Protein AF-A0A263DYR5-F1 (afdb_monomer)

Foldseek 3Di:
DLVVLLVQLVLLLVLLVQQLCCVVVVHRDPPVVSVCCVVPPQVVDVVCVVVSNVVSVVSNVVSVVSNVVSVVDDD

Mean predicted aligned error: 6.19 Å

Secondary structure (DSSP, 8-state):
-HHHHHHHHHHHHHHHHHHHHHHHHS---S-GGGTHIIIIIGGG-GGGTT-HHHHHHHHHHHHHHHHHHHTTS--

Structure (mmCIF, N/CA/C/O backbone):
data_AF-A0A263DYR5-F1
#
_entry.id   AF-A0A263DYR5-F1
#
loop_
_atom_site.group_PDB
_atom_site.id
_atom_site.type_symbol
_atom_site.label_atom_id
_atom_site.label_alt_id
_atom_site.label_comp_id
_atom_site.label_asym_id
_atom_site.label_entity_id
_atom_site.label_seq_id
_atom_site.pdbx_PDB_ins_code
_atom_site.Cartn_x
_atom_site.Cartn_y
_atom_site.Cartn_z
_atom_site.occupancy
_atom_site.B_iso_or_equiv
_atom_site.auth_seq_id
_atom_site.auth_comp_id
_atom_site.auth_asym_id
_atom_site.auth_atom_id
_atom_site.pdbx_PDB_model_num
ATOM 1 N N . MET A 1 1 ? -18.898 -4.532 11.893 1.00 77.25 1 MET A N 1
ATOM 2 C CA . MET A 1 1 ? -18.199 -4.246 10.609 1.00 77.25 1 MET A CA 1
ATOM 3 C C . MET A 1 1 ? -16.868 -3.523 10.789 1.00 77.25 1 MET A C 1
ATOM 5 O O . MET A 1 1 ? -15.929 -3.789 10.040 1.00 77.25 1 MET A O 1
ATOM 9 N N . ARG A 1 2 ? -16.755 -2.655 11.797 1.00 85.56 2 ARG A N 1
ATOM 10 C CA . ARG A 1 2 ? -15.537 -1.902 12.121 1.00 85.56 2 ARG A CA 1
ATOM 11 C C . ARG A 1 2 ? -14.257 -2.746 12.188 1.00 85.56 2 ARG A C 1
ATOM 13 O O . ARG A 1 2 ? -13.279 -2.400 11.535 1.00 85.56 2 ARG A O 1
ATOM 20 N N . SER A 1 3 ? -14.271 -3.866 12.914 1.00 86.12 3 SER A N 1
ATOM 21 C CA . SER A 1 3 ? -13.073 -4.699 13.118 1.00 86.12 3 SER A CA 1
ATOM 22 C C . SER A 1 3 ? -12.529 -5.304 11.822 1.00 86.12 3 SER A C 1
ATOM 24 O O . SER A 1 3 ? -11.318 -5.411 11.655 1.00 86.12 3 SER A O 1
ATOM 26 N N . VAL A 1 4 ? -13.414 -5.646 10.878 1.00 88.38 4 VAL A N 1
ATOM 27 C CA . VAL A 1 4 ? -13.021 -6.186 9.568 1.00 88.38 4 VAL A CA 1
ATOM 28 C C . VAL A 1 4 ? -12.338 -5.106 8.735 1.00 88.38 4 VAL A C 1
ATOM 30 O O . VAL A 1 4 ? -11.248 -5.334 8.225 1.00 88.38 4 VAL A O 1
ATOM 33 N N . LEU A 1 5 ? -12.930 -3.910 8.648 1.00 87.88 5 LEU A N 1
ATOM 34 C CA . LEU A 1 5 ? -12.333 -2.783 7.919 1.00 87.88 5 LEU A CA 1
ATOM 35 C C . LEU A 1 5 ? -10.982 -2.378 8.513 1.00 87.88 5 LEU A C 1
ATOM 37 O O . LEU A 1 5 ? -10.040 -2.088 7.782 1.00 87.88 5 LEU A O 1
ATOM 41 N N . GLN A 1 6 ? -10.867 -2.406 9.838 1.00 89.50 6 GLN A N 1
ATOM 42 C CA . GLN A 1 6 ? -9.627 -2.079 10.527 1.00 89.50 6 GLN A CA 1
ATOM 43 C C . GLN A 1 6 ? -8.532 -3.115 10.234 1.00 89.50 6 GLN A C 1
ATOM 45 O O . GLN A 1 6 ? -7.408 -2.733 9.913 1.00 89.50 6 GLN A O 1
ATOM 50 N N . PHE A 1 7 ? -8.869 -4.409 10.265 1.00 91.12 7 PHE A N 1
ATOM 51 C CA . PHE A 1 7 ? -7.949 -5.483 9.892 1.00 91.12 7 PHE A CA 1
ATOM 52 C C . PHE A 1 7 ? -7.512 -5.377 8.425 1.00 91.12 7 PHE A C 1
ATOM 54 O O . PHE A 1 7 ? -6.317 -5.381 8.143 1.00 91.12 7 PHE A O 1
ATOM 61 N N . VAL A 1 8 ? -8.461 -5.201 7.499 1.00 90.50 8 VAL A N 1
ATOM 62 C CA . VAL A 1 8 ? -8.177 -5.038 6.064 1.00 90.50 8 VAL A CA 1
ATOM 63 C C . VAL A 1 8 ? -7.274 -3.831 5.817 1.00 90.50 8 VAL A C 1
ATOM 65 O O . VAL A 1 8 ? -6.294 -3.948 5.087 1.00 90.50 8 VAL A O 1
ATOM 68 N N . GLY A 1 9 ? -7.552 -2.693 6.456 1.00 90.31 9 GLY A N 1
ATOM 69 C CA . GLY A 1 9 ? -6.719 -1.500 6.338 1.00 90.31 9 GLY A CA 1
ATOM 70 C C . GLY A 1 9 ? -5.279 -1.752 6.789 1.00 90.31 9 GLY A C 1
ATOM 71 O O . GLY A 1 9 ? -4.345 -1.444 6.054 1.00 90.31 9 GLY A O 1
ATOM 72 N N . VAL A 1 10 ? -5.084 -2.390 7.947 1.00 91.50 10 VAL A N 1
ATOM 73 C CA . VAL A 1 10 ? -3.743 -2.741 8.450 1.00 91.50 10 VAL A CA 1
ATOM 74 C C . VAL A 1 10 ? -3.021 -3.710 7.512 1.00 91.50 10 VAL A C 1
ATOM 76 O O . VAL A 1 10 ? -1.841 -3.511 7.226 1.00 91.50 10 VAL A O 1
ATOM 79 N N . VAL A 1 11 ? -3.718 -4.723 6.991 1.00 90.00 11 VAL A N 1
ATOM 80 C CA . VAL A 1 11 ? -3.145 -5.670 6.023 1.00 90.00 11 VAL A CA 1
ATOM 81 C C . VAL A 1 11 ? -2.706 -4.949 4.750 1.00 90.00 11 VAL A C 1
ATOM 83 O O . VAL A 1 11 ? -1.595 -5.179 4.283 1.00 90.00 11 VAL A O 1
ATOM 86 N N . LEU A 1 12 ? -3.522 -4.037 4.216 1.00 88.50 12 LEU A N 1
ATOM 87 C CA . LEU A 1 12 ? -3.175 -3.246 3.032 1.00 88.50 12 LEU A CA 1
ATOM 88 C C . LEU A 1 12 ? -1.950 -2.352 3.269 1.00 88.50 12 LEU A C 1
ATOM 90 O O . LEU A 1 12 ? -1.072 -2.292 2.409 1.00 88.50 12 LEU A O 1
ATOM 94 N N . VAL A 1 13 ? -1.847 -1.717 4.444 1.00 91.06 13 VAL A N 1
ATOM 95 C CA . VAL A 1 13 ? -0.644 -0.958 4.829 1.00 91.06 13 VAL A CA 1
ATOM 96 C C . VAL A 1 13 ? 0.579 -1.865 4.833 1.00 91.06 13 VAL A C 1
ATOM 98 O O . VAL A 1 13 ? 1.592 -1.520 4.230 1.00 91.06 13 VAL A O 1
ATOM 101 N N . ALA A 1 14 ? 0.484 -3.030 5.477 1.00 89.25 14 ALA A N 1
ATOM 102 C CA . ALA A 1 14 ? 1.591 -3.972 5.565 1.00 89.25 14 ALA A CA 1
ATOM 103 C C . ALA A 1 14 ? 2.020 -4.472 4.177 1.00 89.25 14 ALA A C 1
ATOM 105 O O . ALA A 1 14 ? 3.209 -4.477 3.880 1.00 89.25 14 ALA A O 1
ATOM 106 N N . VAL A 1 15 ? 1.069 -4.820 3.305 1.00 87.88 15 VAL A N 1
ATOM 107 C CA . VAL A 1 15 ? 1.322 -5.242 1.918 1.00 87.88 15 VAL A CA 1
ATOM 108 C C . VAL A 1 15 ? 2.027 -4.147 1.115 1.00 87.88 15 VAL A C 1
ATOM 110 O O . VAL A 1 15 ? 3.102 -4.390 0.567 1.00 87.88 15 VAL A O 1
ATOM 113 N N . GLY A 1 16 ? 1.471 -2.933 1.082 1.00 87.44 16 GLY A N 1
ATOM 114 C CA . GLY A 1 16 ? 2.045 -1.826 0.314 1.00 87.44 16 GLY A CA 1
ATOM 115 C C . GLY A 1 16 ? 3.405 -1.367 0.850 1.00 87.44 16 GLY A C 1
ATOM 116 O O . GLY A 1 16 ? 4.340 -1.142 0.081 1.00 87.44 16 GLY A O 1
ATOM 117 N N . ALA A 1 17 ? 3.574 -1.294 2.173 1.00 87.62 17 ALA A N 1
ATOM 118 C CA . ALA A 1 17 ? 4.870 -0.985 2.777 1.00 87.62 17 ALA A CA 1
ATOM 119 C C . ALA A 1 17 ? 5.908 -2.060 2.429 1.00 87.62 17 ALA A C 1
ATOM 121 O O . ALA A 1 17 ? 7.045 -1.744 2.085 1.00 87.62 17 ALA A O 1
ATOM 122 N N . SER A 1 18 ? 5.502 -3.327 2.448 1.00 85.94 18 SER A N 1
ATOM 123 C CA . SER A 1 18 ? 6.390 -4.442 2.151 1.00 85.94 18 SER A CA 1
ATOM 124 C C . SER A 1 18 ? 6.863 -4.448 0.693 1.00 85.94 18 SER A C 1
ATOM 126 O O . SER A 1 18 ? 8.059 -4.599 0.458 1.00 85.94 18 SER A O 1
ATOM 128 N N . GLY A 1 19 ? 5.972 -4.215 -0.278 1.00 82.81 19 GLY A N 1
ATOM 129 C CA . GLY A 1 19 ? 6.362 -4.105 -1.691 1.00 82.81 19 GLY A CA 1
ATOM 130 C C . GLY A 1 19 ? 7.162 -2.832 -2.009 1.00 82.81 19 GLY A C 1
ATOM 131 O O . GLY A 1 19 ? 8.006 -2.832 -2.903 1.00 82.81 19 GLY A O 1
ATOM 132 N N . THR A 1 20 ? 6.968 -1.760 -1.231 1.00 86.50 20 THR A N 1
ATOM 133 C CA . THR A 1 20 ? 7.810 -0.551 -1.292 1.00 86.50 20 THR A CA 1
ATOM 134 C C . THR A 1 20 ? 9.236 -0.859 -0.833 1.00 86.50 20 THR A C 1
ATOM 136 O O . THR A 1 20 ? 10.198 -0.511 -1.517 1.00 86.50 20 THR A O 1
ATOM 139 N N . ILE A 1 21 ? 9.377 -1.551 0.302 1.00 84.38 21 ILE A N 1
ATOM 140 C CA . ILE A 1 21 ? 10.673 -1.970 0.852 1.00 84.38 21 ILE A CA 1
ATOM 141 C C . ILE A 1 21 ? 11.398 -2.908 -0.119 1.00 84.38 21 ILE A C 1
ATOM 143 O O . ILE A 1 21 ? 12.586 -2.718 -0.353 1.00 84.38 21 ILE A O 1
ATOM 147 N N . ASP A 1 22 ? 10.694 -3.868 -0.723 1.00 83.19 22 ASP A N 1
ATOM 148 C CA . ASP A 1 22 ? 11.245 -4.761 -1.753 1.00 83.19 22 ASP A CA 1
ATOM 149 C C . ASP A 1 22 ? 11.863 -3.987 -2.911 1.00 83.19 22 ASP A C 1
ATOM 151 O O . ASP A 1 22 ? 12.991 -4.260 -3.317 1.00 83.19 22 ASP A O 1
ATOM 155 N N . ARG A 1 23 ? 11.155 -2.967 -3.408 1.00 81.81 23 ARG A N 1
ATOM 156 C CA . ARG A 1 23 ? 11.636 -2.188 -4.547 1.00 81.81 23 ARG A CA 1
ATOM 157 C C . ARG A 1 23 ? 12.809 -1.281 -4.188 1.00 81.81 23 ARG A C 1
ATOM 159 O O . ARG A 1 23 ? 13.682 -1.085 -5.026 1.00 81.81 23 ARG A O 1
ATOM 166 N N . LEU A 1 24 ? 12.840 -0.758 -2.962 1.00 82.75 24 LEU A N 1
ATOM 167 C CA . LEU A 1 24 ? 13.929 0.090 -2.472 1.00 82.75 24 LEU A CA 1
ATOM 168 C C . LEU A 1 24 ? 15.188 -0.705 -2.113 1.00 82.75 24 LEU A C 1
ATOM 170 O O . LEU A 1 24 ? 16.294 -0.244 -2.379 1.00 82.75 24 LEU A O 1
ATOM 174 N N . LEU A 1 25 ? 15.034 -1.880 -1.503 1.00 79.75 25 LEU A N 1
ATOM 175 C CA . LEU A 1 25 ? 16.160 -2.715 -1.084 1.00 79.75 25 LEU A CA 1
ATOM 176 C C . LEU A 1 25 ? 16.601 -3.689 -2.184 1.00 79.75 25 LEU A C 1
ATOM 178 O O . LEU A 1 25 ? 17.719 -4.189 -2.137 1.00 79.75 25 LEU A O 1
ATOM 182 N N . GLY A 1 26 ? 15.758 -3.970 -3.180 1.00 71.50 26 GLY A N 1
ATOM 183 C CA . GLY A 1 26 ? 16.014 -4.947 -4.246 1.00 71.50 26 GLY A CA 1
ATOM 184 C C . GLY A 1 26 ? 15.883 -6.409 -3.801 1.00 71.50 26 GLY A C 1
ATOM 185 O O . GLY A 1 26 ? 16.148 -7.313 -4.589 1.00 71.50 26 GLY A O 1
ATOM 186 N N . HIS A 1 27 ? 15.518 -6.647 -2.539 1.00 67.44 27 HIS A N 1
ATOM 187 C CA . HIS A 1 27 ? 15.293 -7.966 -1.955 1.00 67.44 27 HIS A CA 1
ATOM 188 C C . HIS A 1 27 ? 14.400 -7.843 -0.710 1.00 67.44 27 HIS A C 1
ATOM 190 O O . HIS A 1 27 ? 14.687 -7.065 0.199 1.00 67.44 27 HIS A O 1
ATOM 196 N N . GLN A 1 28 ? 13.326 -8.635 -0.644 1.00 63.19 28 GLN A N 1
ATOM 197 C CA . GLN A 1 28 ? 12.407 -8.723 0.498 1.00 63.19 28 GLN A CA 1
ATOM 198 C C . GLN A 1 28 ? 12.563 -10.079 1.211 1.00 63.19 28 GLN A C 1
ATOM 200 O O . GLN A 1 28 ? 11.922 -11.059 0.824 1.00 63.19 28 GLN A O 1
ATOM 205 N N . PRO A 1 29 ? 13.399 -10.169 2.265 1.00 53.16 29 PRO A N 1
ATOM 206 C CA . PRO A 1 29 ? 13.788 -11.456 2.841 1.00 53.16 29 PRO A CA 1
ATOM 207 C C . PRO A 1 29 ? 12.782 -12.032 3.851 1.00 53.16 29 PRO A C 1
ATOM 209 O O . PRO A 1 29 ? 12.785 -13.235 4.081 1.00 53.16 29 PRO A O 1
ATOM 212 N N . ILE A 1 30 ? 11.917 -11.210 4.461 1.00 57.94 30 ILE A N 1
ATOM 213 C CA . ILE A 1 30 ? 11.135 -11.622 5.649 1.00 57.94 30 ILE A CA 1
ATOM 214 C C . ILE A 1 30 ? 9.623 -11.689 5.378 1.00 57.94 30 ILE A C 1
ATOM 216 O O . ILE A 1 30 ? 8.921 -12.521 5.942 1.00 57.94 30 ILE A O 1
ATOM 220 N N . LEU A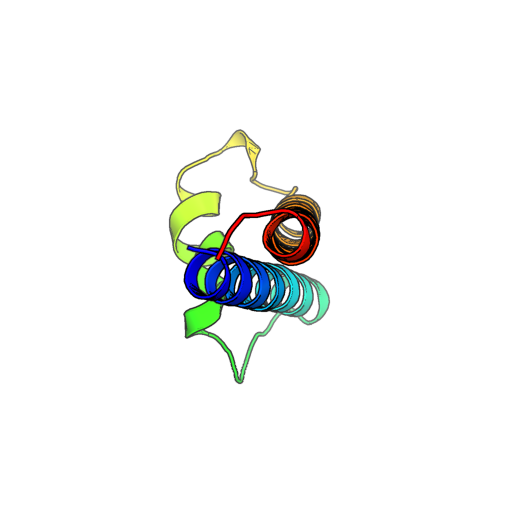 1 31 ? 9.102 -10.848 4.481 1.00 61.16 31 LEU A N 1
ATOM 221 C CA . LEU A 1 31 ? 7.660 -10.676 4.262 1.00 61.16 31 LEU A CA 1
ATOM 222 C C . LEU A 1 31 ? 7.223 -11.072 2.847 1.00 61.16 31 LEU A C 1
ATOM 224 O O . LEU A 1 31 ? 6.300 -10.478 2.305 1.00 61.16 31 LEU A O 1
ATOM 228 N N . GLY A 1 32 ? 7.875 -12.051 2.216 1.00 61.69 32 GLY A N 1
ATOM 229 C CA . GLY A 1 32 ? 7.618 -12.410 0.812 1.00 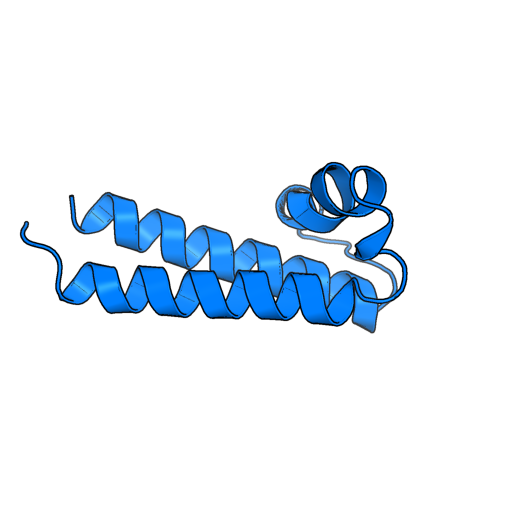61.69 32 GLY A CA 1
ATOM 230 C C . GLY A 1 32 ? 6.147 -12.720 0.482 1.00 61.69 32 GLY A C 1
ATOM 231 O O . GLY A 1 32 ? 5.706 -12.443 -0.631 1.00 61.69 32 GLY A O 1
ATOM 232 N N . PHE A 1 33 ? 5.361 -13.210 1.453 1.00 68.00 33 PHE A N 1
ATOM 233 C CA . PHE A 1 33 ? 3.917 -13.433 1.290 1.00 68.00 33 PHE A CA 1
ATOM 234 C C . PHE A 1 33 ? 3.099 -12.136 1.201 1.00 68.00 33 PHE A C 1
ATOM 236 O O . PHE A 1 33 ? 2.016 -12.159 0.636 1.00 68.00 33 PHE A O 1
ATOM 243 N N . LEU A 1 34 ? 3.600 -11.016 1.734 1.00 64.25 34 LEU A N 1
ATOM 244 C CA . LEU A 1 34 ? 2.984 -9.692 1.613 1.00 64.25 34 LEU A CA 1
ATOM 245 C C . LEU A 1 34 ? 3.340 -9.011 0.290 1.00 64.25 34 LEU A C 1
ATOM 247 O O . LEU A 1 34 ? 2.730 -8.003 -0.042 1.00 64.25 34 LEU A O 1
ATOM 251 N N . ASN A 1 35 ? 4.258 -9.571 -0.508 1.00 70.25 35 ASN A N 1
ATOM 252 C CA . ASN A 1 35 ? 4.581 -9.051 -1.839 1.00 70.25 35 ASN A CA 1
ATOM 253 C C . ASN A 1 35 ? 3.533 -9.424 -2.907 1.00 70.25 35 ASN A C 1
ATOM 255 O O . ASN A 1 35 ? 3.851 -9.592 -4.084 1.00 70.25 35 ASN A O 1
ATOM 259 N N . VAL A 1 36 ? 2.276 -9.617 -2.497 1.00 71.00 36 VAL A N 1
ATOM 260 C CA . VAL A 1 36 ? 1.185 -10.071 -3.370 1.00 71.00 36 VAL A CA 1
ATOM 261 C C . VAL A 1 36 ? 0.961 -9.089 -4.515 1.00 71.00 36 VAL A C 1
ATOM 263 O O . VAL A 1 36 ? 0.705 -9.513 -5.636 1.00 71.00 36 VAL A O 1
ATOM 266 N N . VAL A 1 37 ? 1.116 -7.786 -4.265 1.00 69.56 37 VAL A N 1
ATOM 267 C CA . VAL A 1 37 ? 0.968 -6.744 -5.290 1.00 69.56 37 VAL A CA 1
ATOM 268 C C . VAL A 1 37 ? 2.016 -6.922 -6.391 1.00 69.56 37 VAL A C 1
ATOM 270 O O . VAL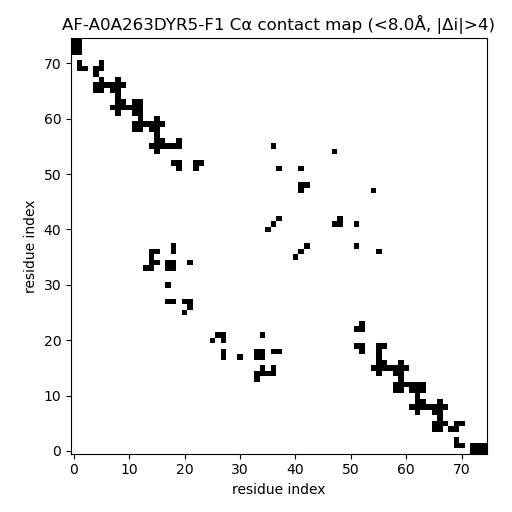 A 1 37 ? 1.646 -7.063 -7.554 1.00 69.56 37 VAL A O 1
ATOM 273 N N . ASN A 1 38 ? 3.300 -7.039 -6.043 1.00 69.44 38 ASN A N 1
ATOM 274 C CA . ASN A 1 38 ? 4.365 -7.228 -7.038 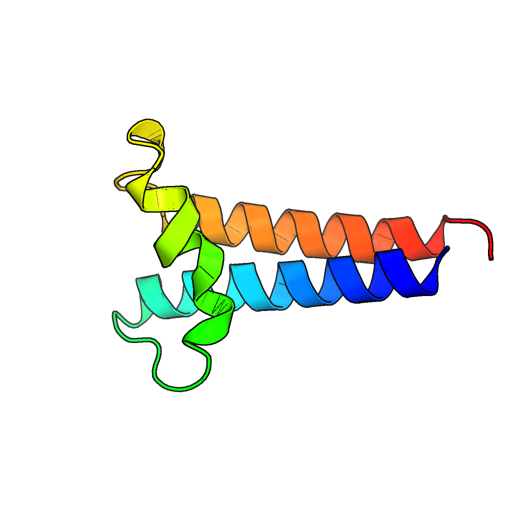1.00 69.44 38 ASN A CA 1
ATOM 275 C C . ASN A 1 38 ? 4.330 -8.614 -7.699 1.00 69.44 38 ASN A C 1
ATOM 277 O O . ASN A 1 38 ? 4.836 -8.766 -8.805 1.00 69.44 38 ASN A O 1
ATOM 281 N N . ARG A 1 39 ? 3.742 -9.628 -7.050 1.00 74.19 39 ARG A N 1
ATOM 282 C CA . ARG A 1 39 ? 3.643 -10.992 -7.602 1.00 74.19 39 ARG A CA 1
ATOM 283 C C . ARG A 1 39 ? 2.422 -11.233 -8.480 1.00 74.19 39 ARG A C 1
ATOM 285 O O . ARG A 1 39 ? 2.527 -11.994 -9.433 1.00 74.19 39 ARG A O 1
ATOM 292 N N . LEU A 1 40 ? 1.272 -10.665 -8.129 1.00 73.75 40 LEU A N 1
ATOM 293 C CA . LEU A 1 40 ? -0.006 -10.976 -8.779 1.00 73.75 40 LEU A CA 1
ATOM 294 C C . LEU A 1 40 ? -0.573 -9.802 -9.570 1.00 73.75 40 LEU A C 1
ATOM 296 O O . LEU A 1 40 ? -1.208 -10.023 -10.594 1.00 73.75 40 LEU A O 1
ATOM 300 N N . VAL A 1 41 ? -0.376 -8.569 -9.097 1.00 72.19 41 VAL A N 1
ATOM 301 C CA . VAL A 1 41 ? -1.018 -7.386 -9.690 1.00 72.19 41 VAL A CA 1
ATOM 302 C C . VAL A 1 41 ? -0.121 -6.762 -10.749 1.00 72.19 41 VAL A C 1
ATOM 304 O O . VAL A 1 41 ? -0.558 -6.562 -11.874 1.00 72.19 41 VAL A O 1
ATOM 307 N N . ILE A 1 42 ? 1.142 -6.490 -10.420 1.00 75.38 42 ILE A N 1
ATOM 308 C CA . ILE A 1 42 ? 2.053 -5.786 -11.333 1.00 75.38 42 ILE A CA 1
ATOM 309 C C . ILE A 1 42 ? 2.337 -6.570 -12.623 1.00 75.38 42 ILE A C 1
ATOM 311 O O . ILE A 1 42 ? 2.209 -5.971 -13.687 1.00 75.38 42 ILE A O 1
ATOM 315 N N . PRO A 1 43 ? 2.632 -7.885 -12.593 1.00 76.06 43 PRO A N 1
ATOM 316 C CA . PRO A 1 43 ? 2.887 -8.640 -13.822 1.00 76.06 43 PRO A CA 1
ATOM 317 C C . PRO A 1 43 ? 1.649 -8.778 -14.717 1.00 76.06 43 PRO A C 1
ATOM 319 O O . PRO A 1 43 ? 1.772 -9.110 -15.889 1.00 76.06 43 PRO A O 1
ATOM 322 N N . GLY A 1 44 ? 0.451 -8.575 -14.158 1.00 76.25 44 GLY A N 1
ATOM 323 C CA . GLY A 1 44 ? -0.813 -8.640 -14.888 1.00 76.25 44 GLY A CA 1
ATOM 324 C C . GLY A 1 44 ? -1.266 -7.299 -15.465 1.00 76.25 44 GLY A C 1
ATOM 325 O O . GLY A 1 44 ? -2.293 -7.258 -16.140 1.00 76.25 44 GLY A O 1
ATOM 326 N N . VAL A 1 45 ? -0.551 -6.203 -15.187 1.00 77.25 45 VAL A N 1
ATOM 327 C CA . VAL A 1 45 ? -0.938 -4.867 -15.640 1.00 77.25 45 VAL A CA 1
ATOM 328 C C . VAL A 1 45 ? 0.281 -4.120 -16.171 1.00 77.25 45 VAL A C 1
ATOM 330 O O . VAL A 1 45 ? 1.007 -3.464 -15.423 1.00 77.25 45 VAL A O 1
ATOM 333 N N . ASP A 1 46 ? 0.444 -4.148 -17.493 1.00 74.38 46 ASP A N 1
ATOM 334 C CA . ASP A 1 46 ? 1.556 -3.503 -18.207 1.00 74.38 46 ASP A CA 1
ATOM 335 C C . ASP A 1 46 ? 1.709 -2.010 -17.870 1.00 74.38 46 ASP A C 1
ATOM 337 O O . ASP A 1 46 ? 2.816 -1.481 -17.849 1.00 74.38 46 ASP A O 1
ATOM 341 N N . ALA A 1 47 ? 0.616 -1.317 -17.535 1.00 73.19 47 ALA A N 1
ATOM 342 C CA . ALA A 1 47 ? 0.652 0.093 -17.141 1.00 73.19 47 ALA A CA 1
ATOM 343 C C . ALA A 1 47 ? 1.393 0.357 -15.812 1.00 73.19 47 ALA A C 1
ATOM 345 O O . ALA A 1 47 ? 1.787 1.493 -15.553 1.00 73.19 47 ALA A O 1
ATOM 346 N N . LEU A 1 48 ? 1.571 -0.659 -14.959 1.00 72.75 48 LEU A N 1
ATOM 347 C CA . LEU A 1 48 ? 2.299 -0.538 -13.693 1.00 72.75 48 LEU A CA 1
ATOM 348 C C . LEU A 1 48 ? 3.787 -0.903 -13.812 1.00 72.75 48 LEU A C 1
ATOM 350 O O . LEU A 1 48 ? 4.536 -0.670 -12.859 1.00 72.75 48 LEU A O 1
ATOM 354 N N . HIS A 1 49 ? 4.241 -1.415 -14.962 1.00 74.19 49 HIS A N 1
ATOM 355 C CA . HIS A 1 49 ? 5.661 -1.676 -15.200 1.00 74.19 49 HIS A CA 1
ATOM 356 C C . HIS A 1 49 ? 6.475 -0.377 -15.106 1.00 74.19 49 HIS A C 1
ATOM 358 O O . HIS A 1 49 ? 6.175 0.617 -15.764 1.00 74.19 49 HIS A O 1
ATOM 364 N N . GLY A 1 50 ? 7.509 -0.376 -14.259 1.00 81.62 50 GLY A N 1
ATOM 365 C CA . GLY A 1 50 ? 8.331 0.810 -13.984 1.00 81.62 50 GLY A CA 1
ATOM 366 C C . GLY A 1 50 ? 7.731 1.799 -12.974 1.00 81.62 50 GLY A C 1
ATOM 367 O O . GLY A 1 50 ? 8.440 2.690 -12.508 1.00 81.62 50 GLY A O 1
ATOM 368 N N . TYR A 1 51 ? 6.473 1.614 -12.564 1.00 84.69 51 TYR A N 1
ATOM 369 C CA . TYR A 1 51 ? 5.806 2.411 -11.528 1.00 84.69 51 TYR A CA 1
ATOM 370 C C . TYR A 1 51 ? 5.540 1.612 -10.244 1.00 84.69 51 TYR A C 1
ATOM 372 O O . TYR A 1 51 ? 4.739 2.033 -9.406 1.00 84.69 51 TYR A O 1
ATOM 380 N N . GLU A 1 52 ? 6.221 0.478 -10.041 1.00 82.94 52 GLU A N 1
ATOM 381 C CA . GLU A 1 52 ? 5.919 -0.440 -8.934 1.00 82.94 52 GLU A CA 1
ATOM 382 C C . GLU A 1 52 ? 6.042 0.225 -7.562 1.00 82.94 52 GLU A C 1
ATOM 384 O O . GLU A 1 52 ? 5.251 -0.042 -6.658 1.00 82.94 52 GLU A O 1
ATOM 389 N N . LEU A 1 53 ? 7.007 1.131 -7.400 1.00 85.38 53 LEU A N 1
ATOM 390 C CA . LEU A 1 53 ? 7.183 1.884 -6.161 1.00 85.38 53 LEU A CA 1
ATOM 391 C C . LEU A 1 53 ? 5.935 2.717 -5.827 1.00 85.38 53 LEU A C 1
ATOM 393 O O . LEU A 1 53 ? 5.421 2.661 -4.710 1.00 85.38 53 LEU A O 1
ATOM 397 N N . TYR A 1 54 ? 5.420 3.454 -6.812 1.00 85.25 54 TYR A N 1
ATOM 398 C CA . TYR A 1 54 ? 4.226 4.284 -6.653 1.00 85.25 54 TYR A CA 1
ATOM 399 C C . TYR A 1 54 ? 2.975 3.436 -6.425 1.00 85.25 54 TYR A C 1
ATOM 401 O O . TYR A 1 54 ? 2.129 3.802 -5.613 1.00 85.25 54 TYR A O 1
ATOM 409 N N . ALA A 1 55 ? 2.887 2.279 -7.082 1.00 86.38 55 ALA A N 1
ATOM 410 C CA . ALA A 1 55 ? 1.809 1.317 -6.889 1.00 86.38 55 ALA A CA 1
ATOM 411 C C . ALA A 1 55 ? 1.722 0.843 -5.433 1.00 86.38 55 ALA A C 1
ATOM 413 O O . ALA A 1 55 ? 0.664 0.898 -4.807 1.00 86.38 55 ALA A O 1
ATOM 414 N N . ASN A 1 56 ? 2.856 0.424 -4.873 1.00 88.50 56 ASN A N 1
ATOM 415 C CA . ASN A 1 56 ? 2.933 -0.069 -3.504 1.00 88.50 56 ASN A CA 1
ATOM 416 C C . ASN A 1 56 ? 2.666 1.032 -2.473 1.00 88.50 56 ASN A C 1
ATOM 418 O O . ASN A 1 56 ? 1.941 0.805 -1.502 1.00 88.50 56 ASN A O 1
ATOM 422 N N . LEU A 1 57 ? 3.167 2.245 -2.716 1.00 88.50 57 LEU A N 1
ATOM 423 C CA . LEU A 1 57 ? 2.845 3.413 -1.897 1.00 88.50 57 LEU A CA 1
ATOM 424 C C . LEU A 1 57 ? 1.350 3.751 -1.939 1.00 88.50 57 LEU A C 1
ATOM 426 O O . LEU A 1 57 ? 0.767 4.044 -0.897 1.00 88.50 57 LEU A O 1
ATOM 430 N N . ALA A 1 58 ? 0.710 3.663 -3.107 1.00 89.00 58 ALA A N 1
ATOM 431 C CA . ALA A 1 58 ? -0.727 3.883 -3.240 1.00 89.00 58 ALA A CA 1
ATOM 432 C C . ALA A 1 58 ? -1.538 2.825 -2.474 1.00 89.00 58 ALA A C 1
ATOM 434 O O . ALA A 1 58 ? -2.492 3.174 -1.779 1.00 89.00 58 ALA A O 1
ATOM 435 N N . VAL A 1 59 ? -1.130 1.552 -2.526 1.00 89.50 59 VAL A N 1
ATOM 436 C CA . VAL A 1 59 ? -1.749 0.474 -1.733 1.00 89.50 59 VAL A CA 1
ATOM 437 C C . VAL A 1 59 ? -1.590 0.734 -0.233 1.00 89.50 59 VAL A C 1
ATOM 439 O O . VAL A 1 59 ? -2.559 0.602 0.517 1.00 89.50 59 VAL A O 1
ATOM 442 N N . ALA A 1 60 ? -0.406 1.167 0.208 1.00 90.25 60 ALA A N 1
ATOM 443 C CA . ALA A 1 60 ? -0.181 1.517 1.605 1.00 90.25 60 ALA A CA 1
ATOM 444 C C . ALA A 1 60 ? -1.063 2.700 2.040 1.00 90.25 60 ALA A C 1
ATOM 446 O O . ALA A 1 60 ? -1.728 2.631 3.075 1.00 90.25 60 ALA A O 1
ATOM 447 N N . ALA A 1 61 ? -1.129 3.757 1.228 1.00 92.62 61 ALA A N 1
ATOM 448 C CA . ALA A 1 61 ? -1.973 4.922 1.480 1.00 92.62 61 ALA A CA 1
ATOM 449 C 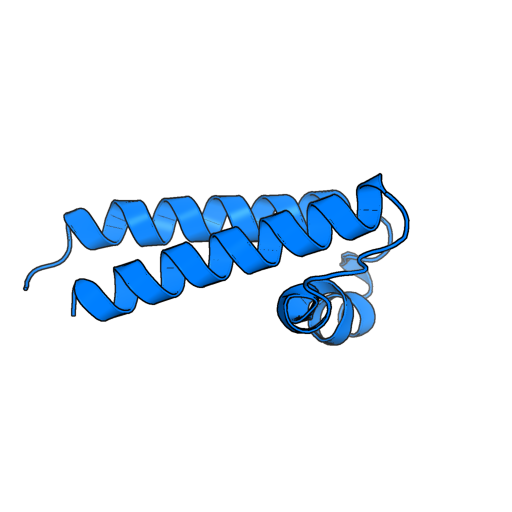C . ALA A 1 61 ? -3.464 4.551 1.540 1.00 92.62 61 ALA A C 1
ATOM 451 O O . ALA A 1 61 ? -4.180 5.000 2.438 1.00 92.62 61 ALA A O 1
ATOM 452 N N . LEU A 1 62 ? -3.924 3.676 0.641 1.00 91.62 62 LEU A N 1
ATOM 453 C CA . LEU A 1 62 ? -5.285 3.147 0.656 1.00 91.62 62 LEU A CA 1
ATOM 454 C C . LEU A 1 62 ? -5.562 2.366 1.94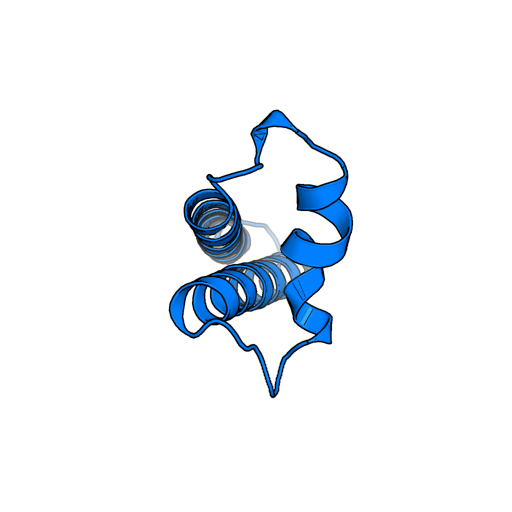6 1.00 91.62 62 LEU A C 1
ATOM 456 O O . LEU A 1 62 ? -6.612 2.549 2.557 1.00 91.62 62 LEU A O 1
ATOM 460 N N . GLY A 1 63 ? -4.614 1.547 2.404 1.00 91.44 63 GLY A N 1
ATOM 461 C CA . GLY A 1 63 ? -4.725 0.844 3.680 1.00 91.44 63 GLY A CA 1
ATOM 462 C C . GLY A 1 63 ? -4.894 1.789 4.871 1.00 91.44 63 GLY A C 1
ATOM 463 O O . GLY A 1 63 ? -5.770 1.567 5.710 1.00 91.44 63 GLY A O 1
ATOM 464 N N . VAL A 1 64 ? -4.127 2.886 4.914 1.00 91.94 64 VAL A N 1
ATOM 465 C CA . VAL A 1 64 ? -4.278 3.933 5.941 1.00 91.94 64 VAL A CA 1
ATOM 466 C C . VAL A 1 64 ? -5.668 4.561 5.865 1.00 91.94 64 VAL A C 1
ATOM 468 O O . VAL A 1 64 ? -6.332 4.691 6.894 1.00 91.94 64 VAL A O 1
ATOM 471 N N . ALA A 1 65 ? -6.135 4.908 4.663 1.00 92.75 65 ALA A N 1
ATOM 472 C CA . ALA A 1 65 ? -7.457 5.493 4.462 1.00 92.75 65 ALA A CA 1
ATOM 473 C C . ALA A 1 65 ? -8.578 4.549 4.930 1.00 92.75 65 ALA A C 1
ATOM 475 O O . ALA A 1 65 ? -9.481 4.979 5.647 1.00 9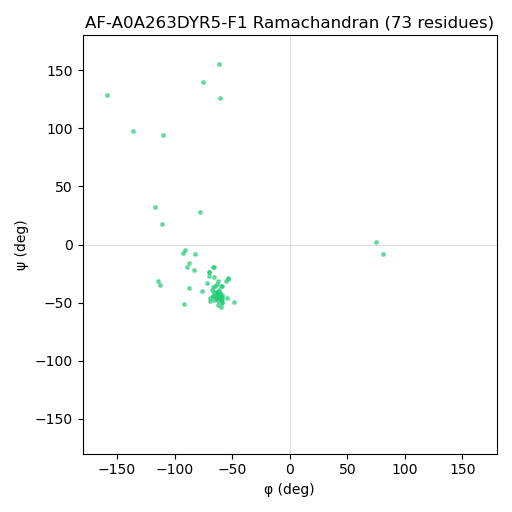2.75 65 ALA A O 1
ATOM 476 N N . VAL A 1 66 ? -8.491 3.256 4.606 1.00 90.81 66 VAL A N 1
ATOM 477 C CA . VAL A 1 66 ? -9.453 2.230 5.041 1.00 90.81 66 VAL A CA 1
ATOM 478 C C . VAL A 1 66 ? -9.423 2.050 6.562 1.00 90.81 66 VAL A C 1
ATOM 480 O O . VAL A 1 66 ? -10.477 2.032 7.201 1.00 90.81 66 VAL A O 1
ATOM 483 N N . ALA A 1 67 ? -8.235 1.984 7.171 1.00 89.81 67 ALA A N 1
ATOM 484 C CA . ALA A 1 67 ? -8.093 1.871 8.623 1.00 89.81 67 ALA A CA 1
ATOM 485 C C . ALA A 1 67 ? -8.620 3.117 9.361 1.00 89.81 67 ALA A C 1
ATOM 487 O O . ALA A 1 67 ? -9.203 3.001 10.442 1.00 89.81 67 ALA A O 1
ATOM 488 N N . ALA A 1 68 ? -8.443 4.309 8.784 1.00 91.12 68 ALA A N 1
ATOM 489 C CA . ALA A 1 68 ? -8.992 5.554 9.312 1.00 91.12 68 ALA A CA 1
ATOM 490 C C . ALA A 1 68 ? -10.522 5.596 9.170 1.00 91.12 68 ALA A C 1
ATOM 492 O O . ALA A 1 68 ? -11.218 5.880 10.146 1.00 91.12 68 ALA A O 1
ATOM 493 N N . ALA A 1 69 ? -11.052 5.233 8.000 1.00 89.69 69 ALA A N 1
ATO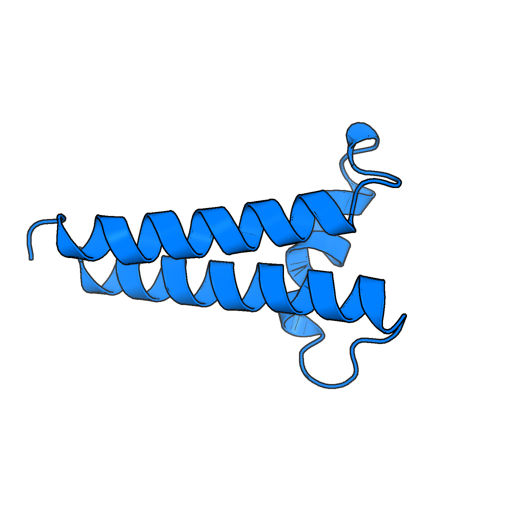M 494 C CA . ALA A 1 69 ? -12.488 5.168 7.735 1.00 89.69 69 ALA A CA 1
ATOM 495 C C . ALA A 1 69 ? -13.202 4.133 8.618 1.00 89.69 69 ALA A C 1
ATOM 497 O O . ALA A 1 69 ? -14.340 4.358 9.027 1.00 89.69 69 ALA A O 1
ATOM 498 N N . ALA A 1 70 ? -12.529 3.043 9.006 1.00 89.00 70 ALA A N 1
ATOM 499 C CA . ALA A 1 70 ? -13.072 2.067 9.950 1.00 89.00 70 ALA A CA 1
ATOM 500 C C . ALA A 1 70 ? -13.499 2.709 11.284 1.00 89.00 70 ALA A C 1
ATOM 502 O O . ALA A 1 70 ? -14.478 2.276 11.890 1.00 89.00 70 ALA A O 1
ATOM 503 N N . ARG A 1 71 ? -12.824 3.783 11.724 1.00 84.44 71 ARG A N 1
ATOM 504 C CA . ARG A 1 71 ? -13.197 4.527 12.943 1.00 84.44 71 ARG A CA 1
ATOM 505 C C . ARG A 1 71 ? -14.549 5.229 12.815 1.00 84.44 71 ARG A C 1
ATOM 507 O O . ARG A 1 71 ? -15.225 5.421 13.820 1.00 84.44 71 ARG A O 1
ATOM 514 N N . LEU A 1 72 ? -14.934 5.581 11.592 1.00 85.56 72 LEU A N 1
ATOM 515 C CA . LEU A 1 72 ? -16.200 6.233 11.263 1.00 85.56 72 LEU A CA 1
ATOM 516 C C . LEU A 1 72 ? -17.331 5.219 11.026 1.00 85.56 72 LEU A C 1
ATOM 518 O O . LEU A 1 72 ? -18.500 5.593 11.046 1.00 85.56 72 LEU A O 1
ATOM 522 N N . ALA A 1 73 ? -17.006 3.938 10.824 1.00 77.69 73 ALA A N 1
ATOM 523 C CA . ALA A 1 73 ? -17.998 2.901 10.564 1.00 77.69 73 ALA A CA 1
ATOM 524 C C . ALA A 1 73 ? -18.753 2.501 11.850 1.00 77.69 73 ALA A C 1
ATOM 526 O O . ALA A 1 73 ? -18.116 2.368 12.904 1.00 77.69 73 ALA A O 1
ATOM 527 N N . PRO A 1 74 ? -20.079 2.270 11.788 1.00 66.50 74 PRO A N 1
ATOM 528 C CA . PRO A 1 74 ? -20.853 1.735 12.908 1.00 66.50 74 PRO A CA 1
ATOM 529 C C . PRO A 1 74 ? -20.372 0.328 13.319 1.00 66.50 74 PRO A C 1
ATOM 531 O O . PRO A 1 74 ? -19.731 -0.377 12.530 1.00 66.50 74 PRO A O 1
ATOM 534 N N . GLN A 1 75 ? -20.623 -0.023 14.590 1.00 62.53 75 GLN A N 1
ATOM 535 C CA . GLN A 1 75 ? -20.143 -1.247 15.261 1.00 62.53 75 GLN A CA 1
ATOM 536 C C . GLN A 1 75 ? -20.486 -2.502 14.449 1.00 62.53 75 GLN A C 1
ATOM 538 O O . GLN A 1 75 ? -21.675 -2.712 14.137 1.00 62.53 75 GLN A O 1
#

Radius of gyrati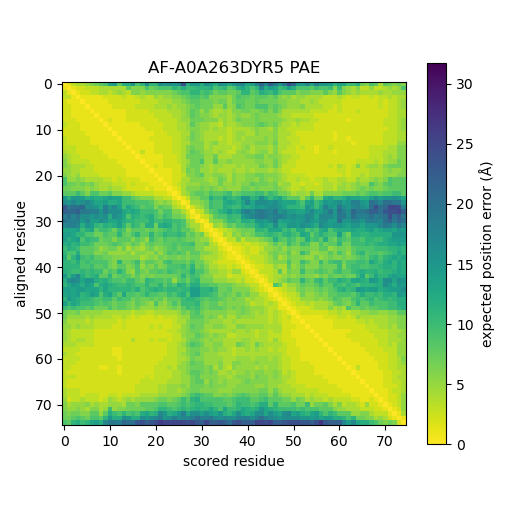on: 13.2 Å; Cα contacts (8 Å, |Δi|>4): 99; chains: 1; bounding box: 37×20×34 Å

Solvent-accessible surface area (backbone atoms only — not comparable to full-atom values): 3874 Å² total; per-residue (Å²): 89,24,69,57,38,33,50,52,8,52,51,31,26,53,25,11,48,44,34,30,47,23,65,74,66,74,60,57,92,82,57,60,83,38,29,48,53,69,68,61,49,39,80,73,32,78,89,38,64,94,39,51,54,59,52,16,48,50,40,18,53,49,8,52,52,38,33,54,49,21,75,74,45,67,110

pLDDT: mean 81.0, std 9.85, range [53.16, 92.75]

Sequence (75 aa):
MRSVLQFVGVVLVAVGASGTIDRLLGHQPILGFLNVVNRLVIPGVDALHGYELYANLAVAALGVAVAAAARLAPQ